Protein AF-A0A7S1WRC5-F1 (afdb_monomer_lite)

Foldseek 3Di:
DQDPVLVVLLCCCPVVVDALVRVCVVVVHDSLVSLVSNLVVLLVPDDDDPVSVVDDPVQLVLLVVLLVPDDPVCNVVPPLVSSCVSDDPPDDSSSNSNSSSVDVVCDPVPDDDPPPDDDDDDD

Secondary structure (DSSP, 8-state):
---HHHHHHHHHHHTT---HHHHHHHHTS-HHHHHHHHHHHHHTT----SGGGT--HHHHHHHHHHHHTS-TTTTTS--HHHHHHTS-TTS-HHHHHHHHHHHHHHTT-SS------------

Radius of gyration: 18.0 Å; chains: 1; bounding box: 38×52×56 Å

Sequence (123 aa):
DLPPAKRCVYRLFFENGLAADSIAELRGVQTSTVLGYLTDAIAAGYAYDLADFELSAADREAITKALAALPPSESARASLKAVKEALPEHIDYWAIKLVQAHLVRTGAAATAPSEGGAGSAGA

Organism: Alexandrium catenella (NCBI:txid2925)

pLDDT: mean 79.83, std 16.37, range [35.25, 93.75]

InterPro domains:
  IPR029491 Helicase Helix-turn-helix domain [PF14493] (9-100)

Structure (mmCIF, N/CA/C/O backbone):
data_AF-A0A7S1WRC5-F1
#
_entry.id   AF-A0A7S1WRC5-F1
#
loop_
_atom_site.group_PDB
_atom_site.id
_atom_site.type_symbol
_atom_site.label_atom_id
_atom_site.label_alt_id
_atom_site.label_comp_id
_atom_site.label_asym_id
_atom_site.label_entity_id
_atom_site.label_seq_id
_atom_site.pdbx_PDB_ins_code
_atom_site.Cartn_x
_atom_site.Cartn_y
_atom_site.Cartn_z
_atom_site.occupancy
_atom_site.B_iso_or_equiv
_atom_site.auth_seq_id
_atom_site.auth_comp_id
_atom_site.auth_asym_id
_atom_site.auth_atom_id
_atom_site.pdbx_PDB_model_num
ATOM 1 N N . ASP A 1 1 ? 8.327 -13.471 7.555 1.00 65.00 1 ASP A N 1
ATOM 2 C CA . ASP A 1 1 ? 7.410 -13.369 8.706 1.00 65.00 1 ASP A CA 1
ATOM 3 C C . ASP A 1 1 ? 7.015 -11.912 8.914 1.00 65.00 1 ASP A C 1
ATOM 5 O O . ASP A 1 1 ? 7.889 -11.052 8.850 1.00 65.00 1 ASP A O 1
ATOM 9 N N . LEU A 1 2 ? 5.723 -11.612 9.075 1.00 80.62 2 LEU A N 1
ATOM 10 C CA . LEU A 1 2 ? 5.234 -10.240 9.261 1.00 80.62 2 LEU A CA 1
ATOM 11 C C . LEU A 1 2 ? 5.254 -9.892 10.764 1.00 80.62 2 LEU A C 1
ATOM 13 O O . LEU A 1 2 ? 4.652 -10.647 11.536 1.00 80.62 2 LEU A O 1
ATOM 17 N N . PRO A 1 3 ? 5.881 -8.776 11.195 1.00 88.88 3 PRO A N 1
ATOM 18 C CA . PRO A 1 3 ? 5.944 -8.390 12.604 1.00 88.88 3 PRO A CA 1
ATOM 19 C C . PRO A 1 3 ? 4.564 -8.316 13.281 1.00 88.88 3 PRO A C 1
ATOM 21 O O . PRO A 1 3 ? 3.591 -7.927 12.624 1.00 88.88 3 PRO A O 1
ATOM 24 N N . PRO A 1 4 ? 4.466 -8.585 14.601 1.00 88.56 4 PRO A N 1
ATOM 25 C CA . PRO A 1 4 ? 3.187 -8.635 15.315 1.00 88.56 4 PRO A CA 1
ATOM 26 C C . PRO A 1 4 ? 2.347 -7.360 15.174 1.00 88.56 4 PRO A C 1
ATOM 28 O O . PRO A 1 4 ? 1.134 -7.436 15.002 1.00 88.56 4 PRO A O 1
ATOM 31 N N . ALA A 1 5 ? 2.990 -6.187 15.180 1.00 88.75 5 ALA A N 1
ATOM 32 C CA . ALA A 1 5 ? 2.309 -4.904 15.017 1.00 88.75 5 ALA A CA 1
ATOM 33 C C . ALA A 1 5 ? 1.624 -4.770 13.647 1.00 88.75 5 ALA A C 1
ATOM 35 O O . ALA A 1 5 ? 0.468 -4.359 13.577 1.00 88.75 5 ALA A O 1
ATOM 36 N N . LYS A 1 6 ? 2.305 -5.176 12.569 1.00 91.12 6 LYS A N 1
ATOM 37 C CA . LYS A 1 6 ? 1.763 -5.107 11.205 1.00 91.12 6 LYS A CA 1
ATOM 38 C C . LYS A 1 6 ? 0.661 -6.144 10.994 1.00 91.12 6 LYS A C 1
ATOM 40 O O . LYS A 1 6 ? -0.360 -5.843 10.390 1.00 91.12 6 LYS A O 1
ATOM 45 N N . ARG A 1 7 ? 0.827 -7.340 11.571 1.00 90.25 7 ARG A N 1
ATOM 46 C CA . ARG A 1 7 ? -0.199 -8.394 11.568 1.00 90.25 7 ARG A CA 1
ATOM 47 C C . ARG A 1 7 ? -1.461 -7.962 12.311 1.00 90.25 7 ARG A C 1
ATOM 49 O O . ARG A 1 7 ? -2.557 -8.211 11.833 1.00 90.25 7 ARG A O 1
ATOM 56 N N . CYS A 1 8 ? -1.314 -7.302 13.459 1.00 92.06 8 CYS A N 1
ATOM 57 C CA . CYS A 1 8 ? -2.445 -6.759 14.210 1.00 92.06 8 CYS A CA 1
ATOM 58 C C . CYS A 1 8 ? -3.224 -5.732 13.378 1.00 92.06 8 CYS A C 1
ATOM 60 O O . CYS A 1 8 ? -4.439 -5.858 13.262 1.00 92.06 8 CYS A O 1
ATOM 62 N N . VAL A 1 9 ? -2.527 -4.785 12.741 1.00 92.69 9 VAL A N 1
ATOM 63 C CA . VAL A 1 9 ? -3.153 -3.802 11.843 1.00 92.69 9 VAL A CA 1
ATOM 64 C C . VAL A 1 9 ? -3.866 -4.474 10.671 1.00 92.69 9 VAL A C 1
ATOM 66 O O . VAL A 1 9 ? -5.018 -4.153 10.406 1.00 92.69 9 VAL A O 1
ATOM 69 N N . TYR A 1 10 ? -3.228 -5.454 10.030 1.00 91.88 10 TYR A N 1
ATOM 70 C CA . TYR A 1 10 ? -3.845 -6.217 8.948 1.00 91.88 10 TYR A CA 1
ATOM 71 C C . TYR A 1 10 ? -5.164 -6.876 9.372 1.00 91.88 10 TYR A C 1
ATOM 73 O O . TYR A 1 10 ? -6.156 -6.774 8.661 1.00 91.88 10 TYR A O 1
ATOM 81 N N . ARG A 1 11 ? -5.204 -7.515 10.548 1.00 91.56 11 ARG A N 1
ATOM 82 C CA . ARG A 1 11 ? -6.427 -8.157 11.054 1.00 91.56 11 ARG A CA 1
ATOM 83 C C . ARG A 1 11 ? -7.529 -7.144 11.360 1.00 91.56 11 ARG A C 1
ATOM 85 O O . ARG A 1 11 ? -8.689 -7.399 11.058 1.00 91.56 11 ARG A O 1
ATOM 92 N N . LEU A 1 12 ? -7.189 -5.997 11.945 1.00 91.19 12 LEU A N 1
ATOM 93 C CA . LEU A 1 12 ? -8.168 -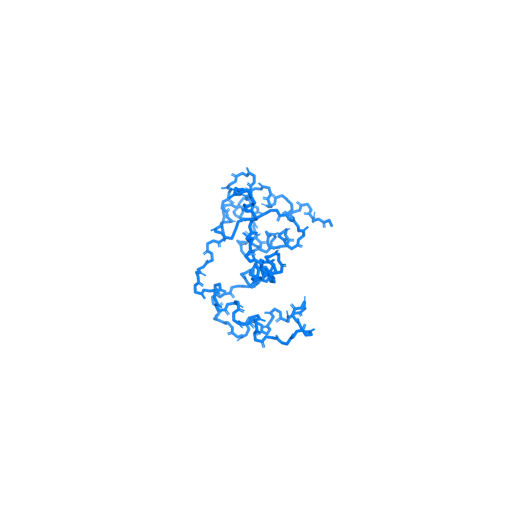4.939 12.215 1.00 91.19 12 LEU A CA 1
ATOM 94 C C . LEU A 1 12 ? -8.775 -4.395 10.916 1.00 91.19 12 LEU A C 1
ATOM 96 O O . LEU A 1 12 ? -9.982 -4.203 10.836 1.00 91.19 12 LEU A O 1
ATOM 100 N N . PHE A 1 13 ? -7.953 -4.220 9.888 1.00 91.88 13 PHE A N 1
ATOM 101 C CA . PHE A 1 13 ? -8.411 -3.738 8.593 1.00 91.88 13 PHE A CA 1
ATOM 102 C C . PHE A 1 13 ? -9.239 -4.794 7.849 1.00 91.88 13 PHE A C 1
ATOM 104 O O . PHE A 1 13 ? -10.403 -4.575 7.543 1.00 91.88 13 PHE A O 1
ATOM 111 N N . PHE A 1 14 ? -8.667 -5.978 7.625 1.00 88.31 14 PHE A N 1
ATOM 112 C CA . PHE A 1 14 ? -9.235 -6.982 6.725 1.00 88.31 14 PHE A CA 1
ATOM 113 C C . PHE A 1 14 ? -10.248 -7.920 7.400 1.00 88.31 14 PHE A C 1
ATOM 115 O O . PHE A 1 14 ? -11.241 -8.293 6.789 1.00 88.31 14 PHE A O 1
ATOM 122 N N . GLU A 1 15 ? -10.024 -8.322 8.657 1.00 86.44 15 GLU A N 1
ATOM 123 C CA . GLU A 1 15 ? -10.954 -9.223 9.366 1.00 86.44 15 GLU A CA 1
ATOM 124 C C . GLU A 1 15 ? -12.068 -8.456 10.091 1.00 86.44 15 GLU A C 1
ATOM 126 O O . GLU A 1 15 ? -13.164 -8.986 10.244 1.00 86.44 15 GLU A O 1
ATOM 131 N N . ASN A 1 16 ? -11.792 -7.235 10.568 1.00 88.31 16 ASN A N 1
ATOM 132 C CA . ASN A 1 16 ? -12.757 -6.444 11.346 1.00 88.31 16 ASN A CA 1
ATOM 133 C C . ASN A 1 16 ? -13.381 -5.295 10.536 1.00 88.31 16 ASN A C 1
ATOM 135 O O . ASN A 1 16 ? -14.276 -4.628 11.049 1.00 88.31 16 ASN A O 1
ATOM 139 N N . GLY A 1 17 ? -12.928 -5.060 9.298 1.00 88.19 17 GLY A N 1
ATOM 140 C CA . GLY A 1 17 ? -13.476 -4.026 8.415 1.00 88.19 17 GLY A CA 1
ATOM 141 C C . GLY A 1 17 ? -13.270 -2.597 8.924 1.00 88.19 17 GLY A C 1
ATOM 142 O O . GLY A 1 17 ? -14.078 -1.722 8.624 1.00 88.19 17 GLY A O 1
ATOM 143 N N . LEU A 1 18 ? -12.242 -2.355 9.746 1.00 91.12 18 LEU A N 1
ATOM 144 C CA . LEU A 1 18 ? -11.954 -1.018 10.267 1.00 91.12 18 LEU A CA 1
ATOM 145 C C . LEU A 1 18 ? -11.223 -0.170 9.224 1.00 91.12 18 LEU A C 1
ATOM 147 O O . LEU A 1 18 ? -10.262 -0.626 8.606 1.00 91.12 18 LEU A O 1
ATOM 151 N N . ALA A 1 19 ? -11.619 1.098 9.113 1.00 90.69 19 ALA A N 1
ATOM 152 C CA . ALA A 1 19 ? -10.920 2.080 8.292 1.00 90.69 19 ALA A CA 1
ATOM 153 C C . ALA A 1 19 ? -9.520 2.393 8.849 1.00 90.69 19 ALA A C 1
ATOM 155 O O . ALA A 1 19 ? -9.276 2.314 10.060 1.00 90.69 19 ALA A O 1
ATOM 156 N N . ALA A 1 20 ? -8.598 2.795 7.970 1.00 90.88 20 ALA A N 1
ATOM 157 C CA . ALA A 1 20 ? -7.218 3.088 8.351 1.00 90.88 20 ALA A CA 1
ATOM 158 C C . ALA A 1 20 ? -7.121 4.194 9.419 1.00 90.88 20 ALA A C 1
ATOM 160 O O . ALA A 1 20 ? -6.328 4.054 10.351 1.00 90.88 20 ALA A O 1
ATOM 161 N N . ASP A 1 21 ? -7.957 5.234 9.334 1.00 91.38 21 ASP A N 1
ATOM 162 C CA . ASP A 1 21 ? -8.014 6.317 10.325 1.00 91.38 21 ASP A CA 1
ATOM 163 C C . ASP A 1 21 ? -8.500 5.835 11.695 1.00 91.38 21 ASP A C 1
ATOM 165 O O . ASP A 1 21 ? -7.911 6.172 12.720 1.00 91.38 21 ASP A O 1
ATOM 169 N N . SER A 1 22 ? -9.509 4.961 11.733 1.00 92.50 22 SER A N 1
ATOM 170 C CA . SER A 1 22 ? -9.988 4.375 12.990 1.00 92.50 22 SER A CA 1
ATOM 171 C C . SER A 1 22 ? -8.920 3.501 13.650 1.00 92.50 22 SER A C 1
ATOM 173 O O . SER A 1 22 ? -8.768 3.503 14.871 1.00 92.50 22 SER A O 1
ATOM 175 N N . ILE A 1 23 ? -8.138 2.764 12.853 1.00 92.75 23 ILE A N 1
ATOM 176 C CA . ILE A 1 23 ? -7.007 1.975 13.362 1.00 92.75 23 ILE A CA 1
ATOM 177 C C . ILE A 1 23 ? -5.895 2.898 13.871 1.00 92.75 23 ILE A C 1
ATOM 179 O O . ILE A 1 23 ? -5.275 2.595 14.892 1.00 92.75 23 ILE A O 1
ATOM 183 N N . ALA A 1 24 ? -5.636 4.003 13.171 1.00 92.88 24 ALA A N 1
ATOM 184 C CA . ALA A 1 24 ? -4.641 5.002 13.542 1.00 92.88 24 ALA A CA 1
ATOM 185 C C . ALA A 1 24 ? -4.966 5.613 14.912 1.00 92.88 24 ALA A C 1
ATOM 187 O O . ALA A 1 24 ? -4.121 5.588 15.810 1.00 92.88 24 ALA A O 1
ATOM 188 N N . GLU A 1 25 ? -6.218 6.029 15.104 1.00 93.75 25 GLU A N 1
ATOM 189 C CA . GLU A 1 25 ? -6.740 6.542 16.371 1.00 93.75 25 GLU A CA 1
ATOM 190 C C . GLU A 1 25 ? -6.652 5.491 17.487 1.00 93.75 25 GLU A C 1
ATOM 192 O O . GLU A 1 25 ? -6.053 5.745 18.533 1.00 93.75 25 GLU A O 1
ATOM 197 N N . LEU A 1 26 ? -7.142 4.269 17.240 1.00 91.81 26 LEU A N 1
ATOM 198 C CA . LEU A 1 26 ? -7.124 3.169 18.212 1.00 91.81 26 LEU A CA 1
ATOM 199 C C . LEU A 1 26 ? -5.706 2.818 18.688 1.00 91.81 26 LEU A C 1
ATOM 201 O O . LEU A 1 26 ? -5.498 2.390 19.824 1.00 91.81 26 LEU A O 1
ATOM 205 N N . ARG A 1 27 ? -4.721 2.943 17.796 1.00 90.06 27 ARG A N 1
ATOM 206 C CA . ARG A 1 27 ? -3.325 2.563 18.042 1.00 90.06 27 ARG A CA 1
ATOM 207 C C . ARG A 1 27 ? -2.446 3.744 18.452 1.00 90.06 27 ARG A C 1
ATOM 209 O O . ARG A 1 27 ? -1.290 3.502 18.799 1.00 90.06 27 ARG A O 1
ATOM 216 N N . GLY A 1 28 ? -2.952 4.976 18.398 1.00 90.75 28 GLY A N 1
ATOM 217 C CA . GLY A 1 28 ? -2.176 6.192 18.645 1.00 90.75 28 GLY A CA 1
ATOM 218 C C . GLY A 1 28 ? -1.024 6.390 17.652 1.00 90.75 28 GLY A C 1
ATOM 219 O O . GLY A 1 28 ? 0.065 6.805 18.046 1.00 90.75 28 GLY A O 1
ATOM 220 N N . VAL A 1 29 ? -1.227 6.040 16.379 1.00 92.31 29 VAL A N 1
ATOM 221 C CA . VAL A 1 29 ? -0.239 6.208 15.296 1.00 92.31 29 VAL A CA 1
ATOM 222 C C . VAL A 1 29 ? -0.840 7.015 14.149 1.00 92.31 29 VAL A C 1
ATOM 224 O O . VAL A 1 29 ? -2.041 7.234 14.114 1.00 92.31 29 VAL A O 1
ATOM 227 N N . GLN A 1 30 ? -0.021 7.438 13.187 1.00 91.94 30 GLN A N 1
ATOM 228 C CA . GLN A 1 30 ? -0.519 8.148 12.005 1.00 91.94 30 GLN A CA 1
ATOM 229 C C . GLN A 1 30 ? -1.167 7.193 10.995 1.00 91.94 30 GLN A C 1
ATOM 231 O O . GLN A 1 30 ? -0.656 6.090 10.779 1.00 91.94 30 GLN A O 1
ATOM 236 N N . THR A 1 31 ? -2.208 7.645 10.289 1.00 91.25 31 THR A N 1
ATOM 237 C CA . THR A 1 31 ? -2.873 6.882 9.212 1.00 91.25 31 THR A CA 1
ATOM 238 C C . THR A 1 31 ? -1.879 6.407 8.153 1.00 91.25 31 THR A C 1
ATOM 240 O O . THR A 1 31 ? -1.884 5.240 7.767 1.00 91.25 31 THR A O 1
ATOM 243 N N . SER A 1 32 ? -0.916 7.249 7.769 1.00 87.50 32 SER A N 1
ATOM 244 C CA . SER A 1 32 ? 0.159 6.875 6.838 1.00 87.50 32 SER A CA 1
ATOM 245 C C . SER A 1 32 ? 1.020 5.703 7.334 1.00 87.50 32 SER A C 1
ATOM 247 O O . SER A 1 32 ? 1.510 4.906 6.533 1.00 87.50 32 SER A O 1
ATOM 249 N N . THR A 1 33 ? 1.177 5.546 8.654 1.00 89.88 33 THR A N 1
ATOM 250 C CA . THR A 1 33 ? 1.878 4.403 9.262 1.00 89.88 33 THR A CA 1
ATOM 251 C C . THR A 1 33 ? 1.034 3.136 9.184 1.00 89.88 33 THR A C 1
ATOM 253 O O . THR A 1 33 ? 1.567 2.074 8.862 1.00 89.88 33 THR A O 1
ATOM 256 N N . VAL A 1 34 ? -0.277 3.242 9.421 1.00 93.12 34 VAL A N 1
ATOM 257 C CA . VAL A 1 34 ? -1.229 2.133 9.251 1.00 93.12 34 VAL A CA 1
ATOM 258 C C . VAL A 1 34 ? -1.206 1.639 7.805 1.00 93.12 34 VAL A C 1
ATOM 260 O O . VAL A 1 34 ? -0.954 0.458 7.570 1.00 93.12 34 VAL A O 1
ATOM 263 N N . LEU A 1 35 ? -1.356 2.545 6.835 1.00 91.62 35 LEU A N 1
ATOM 264 C CA . LEU A 1 35 ? -1.286 2.237 5.402 1.00 91.62 35 LEU A CA 1
ATOM 265 C C . LEU A 1 35 ? 0.082 1.643 5.021 1.00 91.62 35 LEU A C 1
ATOM 267 O O . LEU A 1 35 ? 0.167 0.671 4.269 1.00 91.62 35 LEU A O 1
ATOM 271 N N . GLY A 1 36 ? 1.168 2.140 5.618 1.00 89.88 36 GLY A N 1
ATOM 272 C CA . GLY A 1 36 ? 2.499 1.543 5.503 1.00 89.88 36 GLY A CA 1
ATOM 273 C C . GLY A 1 36 ? 2.558 0.088 5.991 1.00 89.88 36 GLY A C 1
ATOM 274 O O . GLY A 1 36 ? 3.129 -0.770 5.323 1.00 89.88 36 GLY A O 1
ATOM 275 N N . TYR A 1 37 ? 1.933 -0.234 7.123 1.00 91.69 37 TYR A N 1
ATOM 276 C CA . TYR A 1 37 ? 1.886 -1.608 7.631 1.00 91.69 37 TYR A CA 1
ATOM 277 C C . TYR A 1 37 ? 1.028 -2.532 6.770 1.00 91.69 37 TYR A C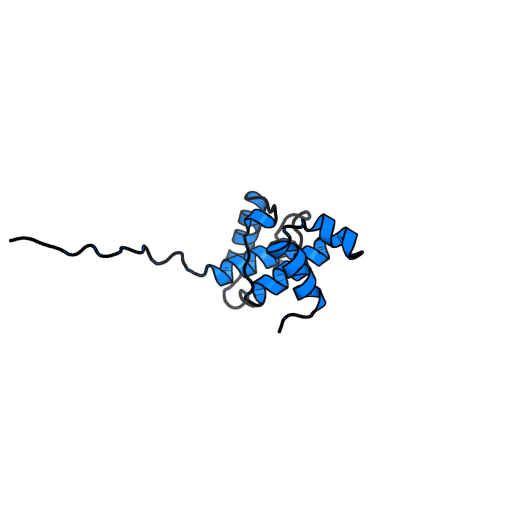 1
ATOM 279 O O . TYR A 1 37 ? 1.394 -3.696 6.590 1.00 91.69 37 TYR A O 1
ATOM 287 N N . LEU A 1 38 ? -0.075 -2.021 6.222 1.00 91.44 38 LEU A N 1
ATOM 288 C CA . LEU A 1 38 ? -0.922 -2.761 5.290 1.00 91.44 38 LEU A CA 1
ATOM 289 C C . LEU A 1 38 ? -0.167 -3.078 3.997 1.00 91.44 38 LEU A C 1
ATOM 291 O O . LEU A 1 38 ? -0.141 -4.229 3.572 1.00 91.44 38 LEU A O 1
ATOM 295 N N . THR A 1 39 ? 0.539 -2.104 3.421 1.00 89.94 39 THR A N 1
ATOM 296 C CA . THR A 1 39 ? 1.357 -2.333 2.214 1.00 89.94 39 THR A CA 1
ATOM 297 C C . THR A 1 39 ? 2.485 -3.336 2.444 1.00 89.94 39 THR A C 1
ATOM 299 O O . THR A 1 39 ? 2.726 -4.194 1.596 1.00 89.94 39 THR A O 1
ATOM 302 N N . ASP A 1 40 ? 3.122 -3.314 3.615 1.00 88.50 40 ASP A N 1
ATOM 303 C CA . ASP A 1 40 ? 4.109 -4.327 3.988 1.00 88.50 40 ASP A CA 1
ATOM 304 C C . ASP A 1 40 ? 3.480 -5.730 4.136 1.00 88.50 40 ASP A C 1
ATOM 306 O O . ASP A 1 40 ? 4.121 -6.728 3.804 1.00 88.50 40 ASP A O 1
ATOM 310 N N . ALA A 1 41 ? 2.231 -5.833 4.610 1.00 89.44 41 ALA A N 1
ATOM 311 C CA . ALA A 1 41 ? 1.498 -7.102 4.664 1.00 89.44 41 ALA A CA 1
ATOM 312 C C . ALA A 1 41 ? 1.175 -7.627 3.254 1.00 89.44 41 ALA A C 1
ATOM 314 O O . ALA A 1 41 ? 1.380 -8.808 2.972 1.00 89.44 41 ALA A O 1
ATOM 315 N N . ILE A 1 42 ? 0.759 -6.746 2.341 1.00 88.25 42 ILE A N 1
ATOM 316 C CA . ILE A 1 42 ? 0.528 -7.066 0.923 1.00 88.25 42 ILE A CA 1
ATOM 317 C C . ILE A 1 42 ? 1.812 -7.613 0.295 1.00 88.25 42 ILE A C 1
ATOM 319 O O . ILE A 1 42 ? 1.808 -8.705 -0.275 1.00 88.25 42 ILE A O 1
ATOM 323 N N . ALA A 1 43 ? 2.931 -6.907 0.467 1.00 84.06 43 ALA A N 1
ATOM 324 C CA . ALA A 1 43 ? 4.235 -7.351 -0.017 1.00 84.06 43 ALA A CA 1
ATOM 325 C C . ALA A 1 43 ? 4.662 -8.706 0.584 1.00 84.06 43 ALA A C 1
ATOM 327 O O . ALA A 1 43 ? 5.350 -9.486 -0.070 1.00 84.06 43 ALA A O 1
ATOM 328 N N . ALA A 1 44 ? 4.225 -9.014 1.809 1.00 86.19 44 ALA A N 1
ATOM 329 C CA . ALA A 1 44 ? 4.494 -10.279 2.488 1.00 86.19 44 ALA A CA 1
ATOM 330 C C . ALA A 1 44 ? 3.559 -11.438 2.089 1.00 86.19 44 ALA A C 1
ATOM 332 O O . ALA A 1 44 ? 3.695 -12.526 2.649 1.00 86.19 44 ALA A O 1
ATOM 333 N N . GLY A 1 45 ? 2.620 -11.241 1.159 1.00 86.25 45 GLY A N 1
ATOM 334 C CA . GLY A 1 45 ? 1.758 -12.319 0.670 1.00 86.25 45 GLY A CA 1
ATOM 335 C C . GLY A 1 45 ? 0.342 -12.356 1.262 1.00 86.25 45 GLY A C 1
ATOM 336 O O . GLY A 1 45 ? -0.421 -13.250 0.907 1.00 86.25 45 GLY A O 1
ATOM 337 N N . TYR A 1 46 ? -0.075 -11.361 2.050 1.00 88.75 46 TYR A N 1
ATOM 338 C CA . TYR A 1 46 ? -1.422 -11.305 2.646 1.00 88.75 46 TYR A CA 1
ATOM 339 C C . TYR A 1 46 ? -2.492 -10.794 1.669 1.00 88.75 46 TYR A C 1
ATOM 341 O O . TYR A 1 46 ? -2.176 -9.998 0.787 1.00 88.75 46 TYR A O 1
ATOM 349 N N . ALA A 1 47 ? -3.742 -11.248 1.787 1.00 86.50 47 ALA A N 1
ATOM 350 C CA . ALA A 1 47 ? -4.834 -10.832 0.898 1.00 86.50 47 ALA A CA 1
ATOM 351 C C . ALA A 1 47 ? -5.107 -9.318 0.987 1.00 86.50 47 ALA A C 1
ATOM 353 O O . ALA A 1 47 ? -4.749 -8.676 1.964 1.00 86.50 47 ALA A O 1
ATOM 354 N N . TYR A 1 48 ? -5.679 -8.726 -0.056 1.00 88.44 48 TYR A N 1
ATOM 355 C CA . TYR A 1 48 ? -6.022 -7.304 -0.085 1.00 88.44 48 TYR A CA 1
ATOM 356 C C . TYR A 1 48 ? -7.026 -7.032 -1.191 1.00 88.44 48 TYR A C 1
ATOM 358 O O . TYR A 1 48 ? -7.020 -7.734 -2.205 1.00 88.44 48 TYR A O 1
ATOM 366 N N . ASP A 1 49 ? -7.811 -5.977 -1.012 1.00 86.69 49 ASP A N 1
ATOM 367 C CA . ASP A 1 49 ? -8.509 -5.304 -2.095 1.00 86.69 49 ASP A CA 1
ATOM 368 C C . ASP A 1 49 ? -7.876 -3.923 -2.293 1.00 86.69 49 ASP A C 1
ATOM 370 O O . ASP A 1 49 ? -7.511 -3.247 -1.335 1.00 86.69 49 ASP A O 1
ATOM 374 N N . LEU A 1 50 ? -7.692 -3.511 -3.546 1.00 83.00 50 LEU A N 1
ATOM 375 C CA . LEU A 1 50 ? -7.184 -2.178 -3.857 1.00 83.00 50 LEU A CA 1
ATOM 376 C C . LEU A 1 50 ? -8.251 -1.101 -3.602 1.00 83.00 50 LEU A C 1
ATOM 378 O O . LEU A 1 50 ? -7.892 0.040 -3.314 1.00 83.00 50 LEU A O 1
ATOM 382 N N . ALA A 1 51 ? -9.535 -1.460 -3.704 1.00 84.75 51 ALA A N 1
ATOM 383 C CA . ALA A 1 51 ? -10.652 -0.551 -3.470 1.00 84.75 51 ALA A CA 1
ATOM 384 C C . ALA A 1 51 ? -10.698 -0.037 -2.021 1.00 84.75 51 ALA A C 1
ATOM 386 O O . ALA A 1 51 ? -11.086 1.107 -1.799 1.00 84.75 51 ALA A O 1
ATOM 387 N N . ASP A 1 52 ? -10.217 -0.831 -1.060 1.00 85.12 52 ASP A N 1
ATOM 388 C CA . ASP A 1 52 ? -10.235 -0.487 0.369 1.00 85.12 52 ASP A CA 1
ATOM 389 C C . ASP A 1 52 ? -9.279 0.661 0.742 1.00 85.12 52 ASP A C 1
ATOM 391 O O . ASP A 1 52 ? -9.363 1.214 1.835 1.00 85.12 52 ASP A O 1
ATOM 395 N N . PHE A 1 53 ? -8.335 1.013 -0.135 1.00 84.19 53 PHE A N 1
ATOM 396 C CA . PHE A 1 53 ? -7.302 2.017 0.146 1.00 84.19 53 PHE A CA 1
ATOM 397 C C . PHE A 1 53 ? -7.677 3.432 -0.310 1.00 84.19 53 PHE A C 1
ATOM 399 O O . PHE A 1 53 ? -6.839 4.327 -0.209 1.00 84.19 53 PHE A O 1
ATOM 406 N N . GLU A 1 54 ? -8.882 3.620 -0.862 1.00 85.06 54 GLU A N 1
ATOM 407 C CA . GLU A 1 54 ? -9.419 4.913 -1.328 1.00 85.06 54 GLU A CA 1
ATOM 408 C C . GLU A 1 54 ? -8.461 5.705 -2.246 1.00 85.06 54 GLU A C 1
ATOM 410 O O . GLU A 1 54 ? -8.538 6.927 -2.374 1.00 85.06 54 GLU A O 1
ATOM 415 N N . LEU A 1 55 ? -7.542 5.007 -2.923 1.00 87.62 55 LEU A N 1
ATOM 416 C CA . LEU A 1 55 ? -6.580 5.625 -3.826 1.00 87.62 55 LEU A CA 1
ATOM 417 C C . LEU A 1 55 ? -7.287 6.015 -5.125 1.00 87.62 55 LEU A C 1
ATOM 419 O O . LEU A 1 55 ? -7.846 5.160 -5.818 1.00 87.62 55 LEU A O 1
ATOM 423 N N . SER A 1 56 ? -7.229 7.299 -5.483 1.00 89.69 56 SER A N 1
ATOM 424 C CA . SER A 1 56 ? -7.885 7.786 -6.695 1.00 89.69 56 SER A CA 1
ATOM 425 C C . SER A 1 56 ? -7.331 7.096 -7.949 1.00 89.69 56 SER A C 1
ATOM 427 O O . SER A 1 56 ? -6.144 6.762 -8.043 1.00 89.69 56 SER A O 1
ATOM 429 N N . ALA A 1 57 ? -8.187 6.903 -8.956 1.00 88.12 57 ALA A N 1
ATOM 430 C CA . ALA A 1 57 ? -7.767 6.313 -10.226 1.00 88.12 57 ALA A CA 1
ATOM 431 C C . ALA A 1 57 ? -6.662 7.141 -10.909 1.00 88.12 57 ALA A C 1
ATOM 433 O O . ALA A 1 57 ? -5.745 6.567 -11.495 1.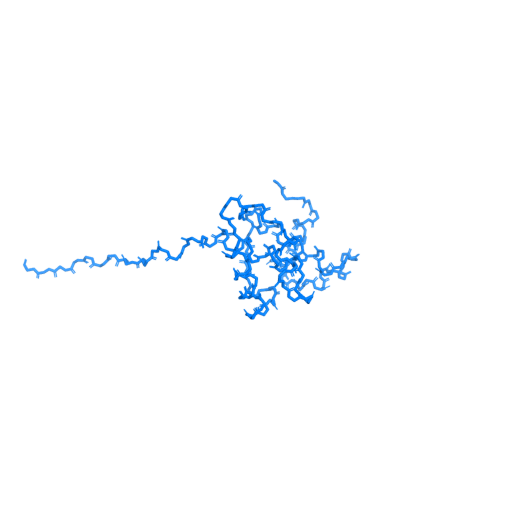00 88.12 57 ALA A O 1
ATOM 434 N N . ALA A 1 58 ? -6.721 8.472 -10.777 1.00 89.19 58 ALA A N 1
ATOM 435 C CA . ALA A 1 58 ? -5.718 9.388 -11.310 1.00 89.19 58 ALA A CA 1
ATOM 436 C C . ALA A 1 58 ? -4.350 9.192 -10.637 1.00 89.19 58 ALA A C 1
ATOM 438 O O . ALA A 1 58 ? -3.337 9.081 -11.328 1.00 89.19 58 ALA A O 1
ATOM 439 N N . ASP A 1 59 ? -4.316 9.072 -9.306 1.00 91.00 59 ASP A N 1
ATOM 440 C CA . ASP A 1 59 ? -3.070 8.834 -8.569 1.00 91.00 59 ASP A CA 1
ATOM 441 C C . ASP A 1 59 ? -2.497 7.458 -8.891 1.00 91.00 59 ASP A C 1
ATOM 443 O O . ASP A 1 59 ? -1.300 7.320 -9.148 1.00 91.00 59 ASP A O 1
ATOM 447 N N . ARG A 1 60 ? -3.356 6.434 -8.964 1.00 89.94 60 ARG A N 1
AT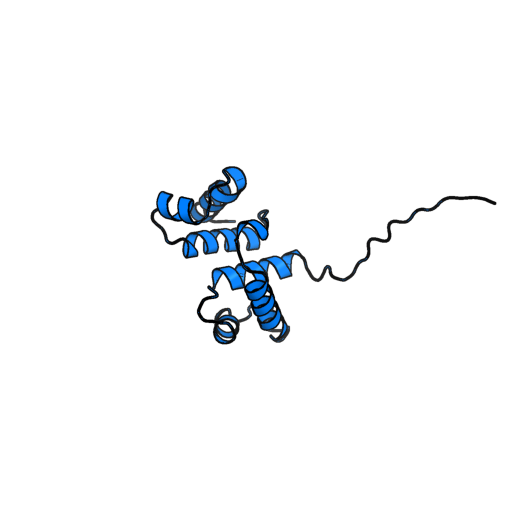OM 448 C CA . ARG A 1 60 ? -2.955 5.083 -9.368 1.00 89.94 60 ARG A CA 1
ATOM 449 C C . ARG A 1 60 ? -2.326 5.075 -10.760 1.00 89.94 60 ARG A C 1
ATOM 451 O O . ARG A 1 60 ? -1.299 4.423 -10.958 1.00 89.94 60 ARG A O 1
ATOM 458 N N . GLU A 1 61 ? -2.918 5.781 -11.720 1.00 89.81 61 GLU A N 1
ATOM 459 C CA . GLU A 1 61 ? -2.387 5.889 -13.080 1.00 89.81 61 GLU A CA 1
ATOM 460 C C . GLU A 1 61 ? -1.048 6.637 -13.104 1.00 89.81 61 GLU A C 1
ATOM 462 O O . GLU A 1 61 ? -0.096 6.164 -13.729 1.00 89.81 61 GLU A O 1
ATOM 467 N N . ALA A 1 62 ? -0.942 7.759 -12.385 1.00 90.81 62 ALA A N 1
ATOM 468 C CA . ALA A 1 62 ? 0.293 8.531 -12.279 1.00 90.81 62 ALA A CA 1
ATOM 469 C C . ALA A 1 62 ? 1.439 7.685 -11.701 1.00 90.81 62 ALA A C 1
ATOM 471 O O . ALA A 1 62 ? 2.518 7.614 -12.294 1.00 90.81 62 ALA A O 1
ATOM 472 N N . ILE A 1 63 ? 1.185 6.971 -10.598 1.00 90.38 63 ILE A N 1
ATOM 473 C CA . ILE A 1 63 ? 2.158 6.066 -9.971 1.00 90.38 63 ILE A CA 1
ATOM 474 C C . ILE A 1 63 ? 2.548 4.939 -10.933 1.00 90.38 63 ILE A C 1
ATOM 476 O O . ILE A 1 63 ? 3.729 4.633 -11.078 1.00 90.38 63 ILE A O 1
ATOM 480 N N . THR A 1 64 ? 1.576 4.335 -11.621 1.00 88.81 64 THR A N 1
ATOM 481 C CA . THR A 1 64 ? 1.830 3.242 -12.574 1.00 88.81 64 THR A CA 1
ATOM 482 C C . THR A 1 64 ? 2.733 3.701 -13.721 1.00 88.81 64 THR A C 1
ATOM 484 O O . THR A 1 64 ? 3.694 3.009 -14.057 1.00 88.81 64 THR A O 1
ATOM 487 N N . LYS A 1 65 ? 2.481 4.888 -14.289 1.00 88.38 65 LYS A N 1
ATOM 488 C CA . LYS A 1 65 ? 3.331 5.482 -15.335 1.00 88.38 65 LYS A CA 1
ATOM 489 C C . LYS A 1 65 ? 4.738 5.779 -14.824 1.00 88.38 65 LYS A C 1
ATOM 491 O O . LYS A 1 65 ? 5.705 5.451 -15.507 1.00 88.38 65 LYS A O 1
ATOM 496 N N . ALA A 1 66 ? 4.855 6.353 -13.627 1.00 88.19 66 ALA A N 1
ATOM 497 C CA . ALA A 1 66 ? 6.148 6.652 -13.019 1.00 88.19 66 ALA A CA 1
ATOM 498 C C . ALA A 1 66 ? 6.971 5.375 -12.771 1.00 88.19 66 ALA A C 1
ATOM 500 O O . ALA A 1 66 ? 8.164 5.352 -13.057 1.00 88.19 66 ALA A O 1
ATOM 501 N N . LEU A 1 67 ? 6.333 4.291 -12.315 1.00 84.94 67 LEU A N 1
ATOM 502 C CA . LEU A 1 67 ? 6.979 2.986 -12.142 1.00 84.94 67 LEU A CA 1
ATOM 503 C C . LEU A 1 67 ? 7.397 2.355 -13.481 1.00 84.94 67 LEU A C 1
ATOM 505 O O . LEU A 1 67 ? 8.484 1.787 -13.565 1.00 84.94 67 LEU A O 1
ATOM 509 N N . ALA A 1 68 ? 6.570 2.465 -14.525 1.00 83.44 68 ALA A N 1
ATOM 510 C CA . ALA A 1 68 ? 6.860 1.920 -15.855 1.00 83.44 68 ALA A CA 1
ATOM 511 C C . ALA A 1 68 ? 7.982 2.669 -16.599 1.00 83.44 68 ALA A C 1
ATOM 513 O O . ALA A 1 68 ? 8.643 2.088 -17.456 1.00 83.44 68 ALA A O 1
ATOM 514 N N . ALA A 1 69 ? 8.205 3.945 -16.276 1.00 82.56 69 ALA A N 1
ATOM 515 C CA . ALA A 1 69 ? 9.285 4.749 -16.846 1.00 82.56 69 ALA A CA 1
ATOM 516 C C . ALA A 1 69 ? 10.677 4.378 -16.296 1.00 82.56 69 ALA A C 1
ATOM 518 O O . ALA A 1 69 ? 11.688 4.823 -16.842 1.00 82.56 69 ALA A O 1
ATOM 519 N N . LEU A 1 70 ? 10.748 3.582 -15.223 1.00 76.56 70 LEU A N 1
ATOM 520 C CA . LEU A 1 70 ? 12.013 3.169 -14.625 1.00 76.56 70 LEU A CA 1
ATOM 521 C C . LEU A 1 70 ? 12.637 1.974 -15.359 1.00 76.56 70 LEU A C 1
ATOM 523 O O . LEU A 1 70 ? 11.925 1.060 -15.781 1.00 76.56 70 LEU A O 1
ATOM 527 N N . PRO A 1 71 ? 13.976 1.930 -15.474 1.00 69.50 71 PRO A N 1
ATOM 528 C CA . PRO A 1 71 ? 14.655 0.830 -16.140 1.00 69.50 71 PRO A CA 1
ATOM 529 C C . PRO A 1 71 ? 14.433 -0.512 -15.408 1.00 69.50 71 PRO A C 1
ATOM 531 O O . PRO A 1 71 ? 14.427 -0.543 -14.174 1.00 69.50 71 PRO A O 1
ATOM 534 N N . PRO A 1 72 ? 14.327 -1.641 -16.143 1.00 62.06 72 PRO A N 1
ATOM 535 C CA . PRO A 1 72 ? 14.055 -2.981 -15.599 1.00 62.06 72 PRO A CA 1
ATOM 536 C C . PRO A 1 72 ? 15.056 -3.452 -14.532 1.00 62.06 72 PRO A C 1
ATOM 538 O O . PRO A 1 72 ? 14.707 -4.226 -13.643 1.00 62.06 72 PRO A O 1
ATOM 541 N N . SER A 1 73 ? 16.299 -2.962 -14.588 1.00 58.19 73 SER A N 1
ATOM 542 C CA . SER A 1 73 ? 17.341 -3.233 -13.588 1.00 58.19 73 SER A CA 1
ATOM 543 C C . SER A 1 73 ? 17.078 -2.564 -12.237 1.00 58.19 73 SER A C 1
ATOM 545 O O . SER A 1 73 ? 17.592 -3.021 -11.219 1.00 58.19 73 SER A O 1
ATOM 547 N N . GLU A 1 74 ? 16.280 -1.496 -12.218 1.00 57.03 74 GLU A N 1
ATOM 548 C CA . GLU A 1 74 ? 15.866 -0.813 -10.998 1.00 57.03 74 GLU A CA 1
ATOM 549 C C . GLU A 1 74 ? 14.472 -1.234 -10.539 1.00 57.03 74 GLU A C 1
ATOM 551 O O . GLU A 1 74 ? 14.181 -1.076 -9.371 1.00 57.03 74 GLU A O 1
ATOM 556 N N . SER A 1 75 ? 13.615 -1.845 -11.358 1.00 50.50 75 SER A N 1
ATOM 557 C CA . SER A 1 75 ? 12.190 -2.067 -11.035 1.00 50.50 75 SER A CA 1
ATOM 558 C C . SER A 1 75 ? 11.895 -2.821 -9.727 1.00 50.50 75 SER A C 1
ATOM 560 O O . SER A 1 75 ? 10.867 -2.578 -9.096 1.00 50.50 75 SER A O 1
ATOM 562 N N . ALA A 1 76 ? 12.791 -3.707 -9.278 1.00 50.16 76 ALA A N 1
ATOM 563 C CA . ALA A 1 76 ? 12.630 -4.437 -8.013 1.00 50.16 76 ALA A CA 1
ATOM 564 C C . ALA A 1 76 ? 13.047 -3.621 -6.775 1.00 50.16 76 ALA A C 1
ATOM 566 O O . ALA A 1 76 ? 12.598 -3.888 -5.661 1.00 50.16 76 ALA A O 1
ATOM 567 N N . ARG A 1 77 ? 13.915 -2.624 -6.962 1.00 48.88 77 ARG A N 1
ATOM 568 C CA . ARG A 1 77 ? 14.480 -1.775 -5.903 1.00 48.88 77 ARG A CA 1
ATOM 569 C C . ARG A 1 77 ? 14.411 -0.297 -6.277 1.00 48.88 77 ARG A C 1
ATOM 571 O O . ARG A 1 77 ? 15.233 0.493 -5.821 1.00 48.88 77 ARG A O 1
ATOM 578 N N . ALA A 1 78 ? 13.444 0.030 -7.127 1.00 57.03 78 ALA A N 1
ATOM 579 C CA . ALA A 1 78 ? 13.246 1.332 -7.719 1.00 57.03 78 ALA A CA 1
ATOM 580 C C . ALA A 1 78 ? 13.208 2.307 -6.564 1.00 57.03 78 ALA A C 1
ATOM 582 O O . ALA A 1 78 ? 12.432 2.105 -5.623 1.00 57.03 78 ALA A O 1
ATOM 583 N N . SER A 1 79 ? 14.107 3.288 -6.580 1.00 67.06 79 SER A N 1
ATOM 584 C CA . SER A 1 79 ? 14.225 4.222 -5.474 1.00 67.06 79 SER A CA 1
ATOM 585 C C . SER A 1 79 ? 12.862 4.879 -5.291 1.00 67.06 79 SER A C 1
ATOM 587 O O . SER A 1 79 ? 12.482 5.727 -6.088 1.00 67.06 79 SER A O 1
ATOM 589 N N . LEU A 1 80 ? 12.109 4.483 -4.254 1.00 77.31 80 LEU A N 1
ATOM 590 C CA . LEU A 1 80 ? 10.798 5.058 -3.919 1.00 77.31 80 LEU A CA 1
ATOM 591 C C . LEU A 1 80 ? 10.857 6.590 -3.933 1.00 77.31 80 LEU A C 1
ATOM 593 O O . LEU A 1 80 ? 9.889 7.252 -4.284 1.00 77.31 80 LEU A O 1
ATOM 597 N N . LYS A 1 81 ? 12.034 7.128 -3.595 1.00 79.19 81 LYS A N 1
ATOM 598 C CA . LYS A 1 81 ? 12.402 8.531 -3.722 1.00 79.19 81 LYS A CA 1
ATOM 599 C C . LYS A 1 81 ? 12.312 9.067 -5.160 1.00 79.19 81 LYS A C 1
ATOM 601 O O . LYS A 1 81 ? 11.645 10.066 -5.357 1.00 79.19 81 LYS A O 1
ATOM 606 N N . ALA A 1 82 ? 12.918 8.407 -6.145 1.00 82.06 82 ALA A N 1
ATOM 607 C CA . ALA A 1 82 ? 12.883 8.828 -7.549 1.00 82.06 82 ALA A CA 1
ATOM 608 C C . ALA A 1 82 ? 11.453 8.819 -8.115 1.00 82.06 82 ALA A C 1
ATOM 610 O O . ALA A 1 82 ? 11.053 9.746 -8.811 1.00 82.06 82 ALA A O 1
ATOM 611 N N . VAL A 1 83 ? 10.654 7.806 -7.757 1.00 86.00 83 VAL A N 1
ATOM 612 C CA . VAL A 1 83 ? 9.224 7.770 -8.113 1.00 86.00 83 VAL A CA 1
ATOM 613 C C . VAL A 1 83 ? 8.479 8.915 -7.429 1.00 86.00 83 VAL A C 1
ATOM 615 O O . VAL A 1 83 ? 7.711 9.614 -8.077 1.00 86.00 83 VAL A O 1
ATOM 618 N N . LYS A 1 84 ? 8.728 9.144 -6.134 1.00 85.88 84 LYS A N 1
ATOM 619 C CA . LYS A 1 84 ? 8.100 10.229 -5.371 1.00 85.88 84 LYS A CA 1
ATOM 620 C C . LYS A 1 84 ? 8.456 11.616 -5.918 1.00 85.88 84 LYS A C 1
ATOM 622 O O . LYS A 1 84 ? 7.583 12.470 -5.946 1.00 85.88 84 LYS A O 1
ATOM 627 N N . GLU A 1 85 ? 9.687 11.832 -6.374 1.00 86.31 85 GLU A N 1
ATOM 628 C CA . GLU A 1 85 ? 10.135 13.092 -6.990 1.00 86.31 85 GLU A CA 1
ATOM 629 C C . GLU A 1 85 ? 9.465 13.365 -8.347 1.00 86.31 85 GLU A C 1
ATOM 631 O O . GLU A 1 85 ? 9.322 14.521 -8.736 1.00 86.31 85 GLU A O 1
ATOM 636 N N . ALA A 1 86 ? 9.020 12.324 -9.056 1.00 85.75 86 ALA A N 1
ATOM 637 C CA . ALA A 1 86 ? 8.283 12.446 -10.314 1.00 85.75 86 ALA A CA 1
ATOM 638 C C . ALA A 1 86 ? 6.759 12.594 -10.129 1.00 85.75 86 ALA A C 1
ATOM 640 O O . ALA A 1 86 ? 6.039 12.807 -11.107 1.00 85.75 86 ALA A O 1
ATOM 641 N N . LEU A 1 87 ? 6.256 12.451 -8.899 1.00 88.88 87 LEU A N 1
ATOM 642 C CA . LEU A 1 87 ? 4.832 12.474 -8.575 1.00 88.88 87 LEU A CA 1
ATOM 643 C C . LEU A 1 87 ? 4.441 13.754 -7.820 1.00 88.88 87 LEU A C 1
ATOM 645 O O . LEU A 1 87 ? 5.273 14.359 -7.146 1.00 88.88 87 LEU A O 1
ATOM 649 N N . PRO A 1 88 ? 3.157 14.148 -7.872 1.00 86.88 88 PRO A N 1
ATOM 650 C CA . PRO A 1 88 ? 2.631 15.228 -7.047 1.00 86.88 88 PRO A CA 1
ATOM 651 C C . PRO A 1 88 ? 2.927 15.060 -5.546 1.00 86.88 88 PRO A C 1
ATOM 653 O O . PRO A 1 88 ? 3.004 13.945 -5.013 1.00 86.88 88 PRO A O 1
ATOM 656 N N . GLU A 1 89 ? 3.044 16.181 -4.829 1.00 86.00 89 GLU A N 1
ATOM 657 C CA . GLU A 1 89 ? 3.362 16.176 -3.396 1.00 86.00 89 GLU A CA 1
ATOM 658 C C . GLU A 1 89 ? 2.312 15.447 -2.549 1.00 86.00 89 GLU A C 1
ATOM 660 O O . GLU A 1 89 ? 2.694 14.796 -1.576 1.00 86.00 89 GLU A O 1
ATOM 665 N N . HIS A 1 90 ? 1.040 15.446 -2.962 1.00 87.19 90 HIS A N 1
ATOM 666 C CA . HIS A 1 90 ? -0.051 14.778 -2.242 1.00 87.19 90 HIS A CA 1
ATOM 667 C C . HIS A 1 90 ? 0.012 13.243 -2.278 1.00 87.19 90 HIS A C 1
ATOM 669 O O . HIS A 1 90 ? -0.661 12.597 -1.482 1.00 87.19 90 HIS A O 1
ATOM 675 N N . ILE A 1 91 ? 0.803 12.639 -3.175 1.00 88.25 91 ILE A N 1
ATOM 676 C CA . ILE A 1 91 ? 0.908 11.176 -3.272 1.00 88.25 91 ILE A CA 1
ATOM 677 C C . ILE A 1 91 ? 1.945 10.646 -2.286 1.00 88.25 91 ILE A C 1
ATOM 679 O O . ILE A 1 91 ? 3.150 10.752 -2.511 1.00 88.25 91 ILE A O 1
ATOM 683 N N . ASP A 1 92 ? 1.506 10.021 -1.208 1.00 87.88 92 ASP A N 1
ATOM 684 C CA . ASP A 1 92 ? 2.413 9.483 -0.199 1.00 87.88 92 ASP A CA 1
ATOM 685 C C . ASP A 1 92 ? 3.161 8.211 -0.629 1.00 87.88 92 ASP A C 1
ATOM 687 O O . ASP A 1 92 ? 2.751 7.441 -1.501 1.00 87.88 92 ASP A O 1
ATOM 691 N N . TYR A 1 93 ? 4.248 7.919 0.089 1.00 87.31 93 TYR A N 1
ATOM 692 C CA . TYR A 1 93 ? 5.046 6.704 -0.098 1.00 87.31 93 TYR A CA 1
ATOM 693 C C . TYR A 1 93 ? 4.244 5.403 0.039 1.00 87.31 93 TYR A C 1
ATOM 695 O O . TYR A 1 93 ? 4.590 4.411 -0.606 1.00 87.31 93 TYR A O 1
ATOM 703 N N . TRP A 1 94 ? 3.198 5.374 0.873 1.00 89.31 94 TRP A N 1
ATOM 704 C CA . TRP A 1 94 ? 2.354 4.184 1.015 1.00 89.31 94 TRP A CA 1
ATOM 705 C C . TRP A 1 94 ? 1.607 3.884 -0.292 1.00 89.31 94 TRP A C 1
ATOM 707 O O . TRP A 1 94 ? 1.543 2.724 -0.686 1.00 89.31 94 TRP A O 1
ATOM 717 N N . ALA A 1 95 ? 1.135 4.903 -1.018 1.00 90.50 95 ALA A N 1
ATOM 718 C CA . ALA A 1 95 ? 0.421 4.721 -2.279 1.00 90.50 95 ALA A CA 1
ATOM 719 C C . ALA A 1 95 ? 1.351 4.146 -3.357 1.00 90.50 95 ALA A C 1
ATOM 721 O O . ALA A 1 95 ? 0.991 3.204 -4.062 1.00 90.50 95 ALA A O 1
ATOM 722 N N . ILE A 1 96 ? 2.593 4.641 -3.418 1.00 89.56 96 ILE A N 1
ATOM 723 C CA . ILE A 1 96 ? 3.622 4.116 -4.327 1.00 89.56 96 ILE A CA 1
ATOM 724 C C . ILE A 1 96 ? 3.884 2.631 -4.044 1.00 89.56 96 ILE A C 1
ATOM 726 O O . ILE A 1 96 ? 3.851 1.807 -4.960 1.00 89.56 96 ILE A O 1
ATOM 730 N N . LYS A 1 97 ? 4.091 2.276 -2.768 1.00 88.31 97 LYS A N 1
ATOM 731 C CA . LYS A 1 97 ? 4.302 0.885 -2.340 1.00 88.31 97 LYS A CA 1
ATOM 732 C C . LYS A 1 97 ? 3.099 -0.006 -2.634 1.00 88.31 97 LYS A C 1
ATOM 734 O O . LYS A 1 97 ? 3.288 -1.142 -3.059 1.00 88.31 97 LYS A O 1
ATOM 739 N N . LEU A 1 98 ? 1.883 0.496 -2.416 1.00 89.88 98 LEU A N 1
ATOM 740 C CA . LEU A 1 98 ? 0.644 -0.227 -2.686 1.00 89.88 98 LEU A CA 1
ATOM 741 C C . LEU A 1 98 ? 0.547 -0.603 -4.165 1.00 89.88 98 LEU A C 1
ATOM 743 O O . LEU A 1 98 ? 0.360 -1.774 -4.489 1.00 89.88 98 LEU A O 1
ATOM 747 N N . VAL A 1 99 ? 0.713 0.376 -5.058 1.00 89.25 99 VAL A N 1
ATOM 748 C CA . VAL A 1 99 ? 0.638 0.155 -6.508 1.00 89.25 99 VAL A CA 1
ATOM 749 C C . VAL A 1 99 ? 1.768 -0.758 -6.971 1.00 89.25 99 VAL A C 1
ATOM 751 O O . VAL A 1 99 ? 1.511 -1.690 -7.725 1.00 89.25 99 VAL A O 1
ATOM 754 N N . GLN A 1 100 ? 2.997 -0.565 -6.485 1.00 86.69 100 GLN A N 1
ATOM 755 C CA . GLN A 1 100 ? 4.119 -1.446 -6.812 1.00 86.69 100 GLN A CA 1
ATOM 756 C C . GLN A 1 100 ? 3.842 -2.897 -6.391 1.00 86.69 100 GLN A C 1
ATOM 758 O O . GLN A 1 100 ? 3.987 -3.811 -7.201 1.00 86.69 100 GLN A O 1
ATOM 763 N N . ALA A 1 101 ? 3.406 -3.118 -5.147 1.00 86.00 101 ALA A N 1
ATOM 764 C CA . ALA A 1 101 ? 3.069 -4.448 -4.647 1.00 86.00 101 ALA A CA 1
ATOM 765 C C . ALA A 1 101 ? 1.897 -5.066 -5.424 1.00 86.00 101 ALA A C 1
ATOM 767 O O . ALA A 1 101 ? 1.912 -6.264 -5.708 1.00 86.00 101 ALA A O 1
ATOM 768 N N . HIS A 1 102 ? 0.914 -4.248 -5.812 1.00 87.00 102 HIS A N 1
ATOM 769 C CA . HIS A 1 102 ? -0.197 -4.684 -6.645 1.00 87.00 102 HIS A CA 1
ATOM 770 C C . HIS A 1 102 ? 0.272 -5.115 -8.037 1.00 87.00 102 HIS A C 1
ATOM 772 O O . HIS A 1 102 ? -0.042 -6.230 -8.430 1.00 87.00 102 HIS A O 1
ATOM 778 N N . LEU A 1 103 ? 1.088 -4.315 -8.731 1.00 83.56 103 LEU A N 1
ATOM 779 C CA . LEU A 1 103 ? 1.628 -4.647 -10.056 1.00 83.56 103 LEU A CA 1
ATOM 780 C C . LEU A 1 103 ? 2.496 -5.914 -10.039 1.00 83.56 103 LEU A C 1
ATOM 782 O O . LEU A 1 103 ? 2.401 -6.742 -10.942 1.00 83.56 103 LEU A O 1
ATOM 786 N N . VAL A 1 104 ? 3.319 -6.095 -9.000 1.00 82.25 104 VAL A N 1
ATOM 787 C CA . VAL A 1 104 ? 4.125 -7.316 -8.823 1.00 82.25 104 VAL A CA 1
ATOM 788 C C . VAL A 1 104 ? 3.228 -8.543 -8.652 1.00 82.25 104 VAL A C 1
ATOM 790 O O . VAL A 1 104 ? 3.513 -9.596 -9.218 1.00 82.25 104 VAL A O 1
ATOM 793 N N . ARG A 1 105 ? 2.130 -8.416 -7.901 1.00 79.94 105 ARG A N 1
ATOM 794 C CA . ARG A 1 105 ? 1.190 -9.514 -7.643 1.00 79.94 105 ARG A CA 1
ATOM 795 C C . ARG A 1 105 ? 0.281 -9.852 -8.802 1.00 79.94 105 ARG A C 1
ATOM 797 O O . ARG A 1 105 ? 0.016 -11.026 -9.034 1.00 79.94 105 ARG A O 1
ATOM 804 N N . THR A 1 106 ? -0.215 -8.841 -9.500 1.00 81.00 106 THR A N 1
ATOM 805 C CA . THR A 1 106 ? -1.023 -9.051 -10.696 1.00 81.00 106 THR A CA 1
ATOM 806 C C . THR A 1 106 ? -0.156 -9.489 -11.864 1.00 81.00 106 THR A C 1
ATOM 808 O O . THR A 1 106 ? -0.698 -9.865 -12.892 1.00 81.00 106 THR A O 1
ATOM 811 N N . GLY A 1 107 ? 1.178 -9.421 -11.757 1.00 63.78 107 GLY A N 1
ATOM 812 C CA . GLY A 1 107 ? 2.04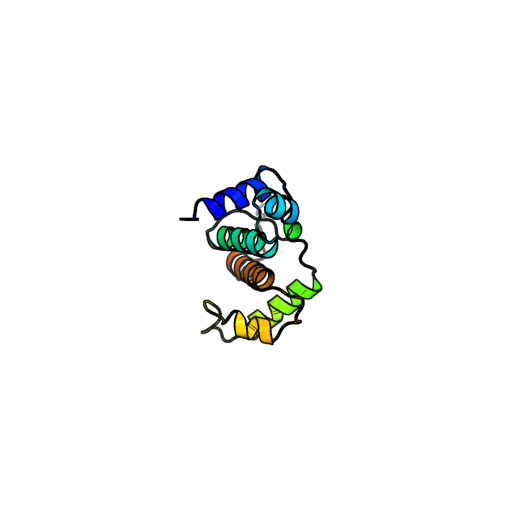8 -9.520 -12.919 1.00 63.78 107 GLY A CA 1
ATOM 813 C C . GLY A 1 107 ? 1.717 -8.403 -13.927 1.00 63.78 107 GLY A C 1
ATOM 814 O O . GLY A 1 107 ? 0.773 -7.644 -13.785 1.00 63.78 107 GLY A O 1
ATOM 815 N N . ALA A 1 108 ? 2.358 -8.273 -15.068 1.00 51.62 108 ALA A N 1
ATOM 816 C CA . ALA A 1 108 ? 2.696 -9.382 -15.939 1.00 51.62 108 ALA A CA 1
ATOM 817 C C . ALA A 1 108 ? 1.523 -10.347 -16.284 1.00 51.62 108 ALA A C 1
ATOM 819 O O . ALA A 1 108 ? 1.711 -11.153 -17.187 1.00 51.62 108 ALA A O 1
ATOM 820 N N . ALA A 1 109 ? 0.308 -10.252 -15.702 1.00 40.00 109 ALA A N 1
ATOM 821 C CA . ALA A 1 109 ? -0.889 -10.987 -16.160 1.00 40.00 109 ALA A CA 1
ATOM 822 C C . ALA A 1 109 ? -1.762 -10.167 -17.132 1.00 40.00 109 ALA A C 1
ATOM 824 O O . ALA A 1 109 ? -2.986 -10.245 -17.114 1.00 40.00 109 ALA A O 1
ATOM 825 N N . ALA A 1 110 ? -1.122 -9.402 -18.020 1.00 39.44 110 ALA A N 1
ATOM 826 C CA . ALA A 1 110 ? -1.741 -8.910 -19.254 1.00 39.44 110 ALA A CA 1
ATOM 827 C C . ALA A 1 110 ? -1.453 -9.838 -20.457 1.00 39.44 110 ALA A C 1
ATOM 829 O O . ALA A 1 110 ? -1.601 -9.428 -21.604 1.00 39.44 110 ALA A O 1
ATOM 830 N N . THR A 1 111 ? -1.058 -11.094 -20.215 1.00 36.12 111 THR A N 1
ATOM 831 C CA . THR A 1 111 ? -0.869 -12.094 -21.280 1.00 36.1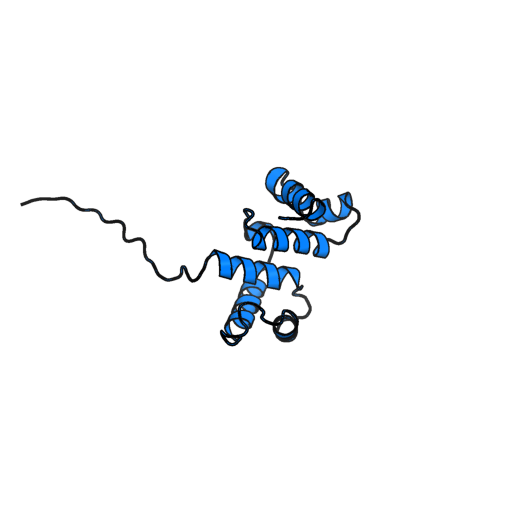2 111 THR A CA 1
ATOM 832 C C . THR A 1 111 ? -1.394 -13.459 -20.855 1.00 36.12 111 THR A C 1
ATOM 834 O O . THR A 1 111 ? -0.636 -14.374 -20.561 1.00 36.12 111 THR A O 1
ATOM 837 N N . ALA A 1 112 ? -2.715 -13.580 -20.806 1.00 35.25 112 ALA A N 1
ATOM 838 C CA . ALA A 1 112 ? -3.425 -14.771 -21.263 1.00 35.25 112 ALA A CA 1
ATOM 839 C C . ALA A 1 112 ? -4.922 -14.431 -21.327 1.00 35.25 112 ALA A C 1
ATOM 841 O O . ALA A 1 112 ? -5.542 -14.266 -20.274 1.00 35.25 112 ALA A O 1
ATOM 842 N N . PRO A 1 113 ? -5.543 -14.332 -22.515 1.00 42.44 113 PRO A N 1
ATOM 843 C CA . PRO A 1 113 ? -6.949 -14.665 -22.587 1.00 42.44 113 PRO A CA 1
ATOM 844 C C . PRO A 1 113 ? -7.050 -16.140 -22.197 1.00 42.44 113 PRO A C 1
ATOM 846 O O . PRO A 1 113 ? -6.494 -17.018 -22.857 1.00 42.44 113 PRO A O 1
ATOM 849 N N . SER A 1 114 ? -7.724 -16.407 -21.085 1.00 44.06 114 SER A N 1
ATOM 850 C CA . SER A 1 114 ? -8.281 -17.722 -20.805 1.00 44.06 114 SER A CA 1
ATOM 851 C C . SER A 1 114 ? -9.347 -18.009 -21.865 1.00 44.06 114 SER A C 1
ATOM 853 O O . SER A 1 114 ? -10.539 -17.870 -21.607 1.00 44.06 114 SER A O 1
ATOM 855 N N . GLU A 1 115 ? -8.928 -18.384 -23.074 1.00 43.47 115 GLU A N 1
ATOM 856 C CA . GLU A 1 115 ? -9.778 -19.129 -23.997 1.00 43.47 115 GLU A CA 1
ATOM 857 C C . GLU A 1 115 ? -9.875 -20.547 -23.445 1.00 43.47 115 GLU A C 1
ATOM 859 O O . GLU A 1 115 ? -9.097 -21.451 -23.752 1.00 43.47 115 GLU A O 1
ATOM 864 N N . GLY A 1 116 ? -10.830 -20.699 -22.528 1.00 42.34 116 GLY A N 1
ATOM 865 C CA . GLY A 1 116 ? -11.351 -21.992 -22.147 1.00 42.34 116 GLY A CA 1
ATOM 866 C C . GLY A 1 116 ? -11.860 -22.693 -23.397 1.00 42.34 116 GLY A C 1
ATOM 867 O O . GLY A 1 116 ? -12.726 -22.184 -24.107 1.00 42.34 116 GLY A O 1
ATOM 868 N N . GLY A 1 117 ? -11.299 -23.869 -23.660 1.00 44.78 117 GLY A N 1
ATOM 869 C CA . GLY A 1 117 ? -11.818 -24.772 -24.665 1.00 44.78 117 GLY A CA 1
ATOM 870 C C . GLY A 1 117 ? -13.271 -25.132 -24.367 1.00 44.78 117 GLY A C 1
ATOM 871 O O . GLY A 1 117 ? -13.613 -25.542 -23.260 1.00 44.78 117 GLY A O 1
ATOM 872 N N . ALA A 1 118 ? -14.103 -25.049 -25.396 1.00 49.22 118 ALA A N 1
ATOM 873 C CA . ALA A 1 118 ? -15.284 -25.880 -25.527 1.00 49.22 118 ALA A CA 1
ATOM 874 C C . ALA A 1 118 ? -15.049 -26.767 -26.751 1.00 49.22 118 ALA A C 1
ATOM 876 O O . ALA A 1 118 ? -15.247 -26.361 -27.893 1.00 49.22 118 ALA A O 1
ATOM 877 N N . GLY A 1 119 ? -14.535 -27.969 -26.496 1.00 50.81 119 GLY A N 1
ATOM 878 C CA . GLY A 1 119 ? -14.664 -29.070 -27.437 1.00 50.81 119 GLY A CA 1
ATOM 879 C C . GLY A 1 119 ? -16.095 -29.620 -27.446 1.00 50.81 119 GLY A C 1
ATOM 880 O O . GLY A 1 119 ? -16.872 -29.378 -26.521 1.00 50.81 119 GLY A O 1
ATOM 881 N N . SER A 1 120 ? -16.351 -30.449 -28.462 1.00 47.34 120 SER A N 1
ATOM 882 C CA . SER A 1 120 ? -17.565 -31.220 -28.797 1.00 47.34 120 SER A CA 1
ATOM 883 C C . SER A 1 120 ? -18.520 -30.513 -29.767 1.00 47.34 120 SER A C 1
ATOM 885 O O . SER A 1 120 ? -18.796 -29.333 -29.617 1.00 47.34 120 SER A O 1
ATOM 887 N N . ALA A 1 121 ? -19.090 -31.152 -30.786 1.00 49.41 121 ALA A N 1
ATOM 888 C CA . ALA A 1 121 ? -18.897 -32.444 -31.448 1.00 49.41 121 ALA A CA 1
ATOM 889 C C . ALA A 1 121 ? -19.792 -32.420 -32.709 1.00 49.41 121 ALA A C 1
ATOM 891 O O . ALA A 1 121 ? -20.774 -31.679 -32.732 1.00 49.41 121 ALA A O 1
ATOM 892 N N . GLY A 1 122 ? -19.521 -33.275 -33.700 1.00 50.25 122 GLY A N 1
ATOM 893 C CA . GLY A 1 122 ? -20.569 -33.763 -34.607 1.00 50.25 122 GLY A CA 1
ATOM 894 C C . GLY A 1 122 ? -20.261 -33.698 -36.101 1.00 50.25 122 GLY A C 1
ATOM 895 O O . GLY A 1 122 ? -20.584 -32.711 -36.756 1.00 50.25 122 GLY A O 1
ATOM 896 N N . ALA A 1 123 ? -19.726 -34.797 -36.632 1.00 51.06 123 ALA A N 1
ATOM 897 C CA . ALA A 1 123 ? -20.180 -35.425 -37.874 1.00 51.06 123 ALA A CA 1
ATOM 898 C C . ALA A 1 123 ? -19.819 -36.913 -37.813 1.00 51.06 123 ALA A C 1
ATOM 900 O O . ALA A 1 123 ? -18.658 -37.204 -37.440 1.00 51.06 123 ALA A O 1
#